Protein AF-A0A382VDN2-F1 (afdb_monomer_lite)

Radius of gyration: 16.87 Å; chains: 1; bounding box: 40×37×41 Å

Foldseek 3Di:
DDPPDDDDDDDDPDPPDDDDDDDDDDDDQPDEDEPCNLFPPPPPDGLCVVCVPPDPVPCPRVVCVVDPHHYDYDDD

Organism: NCBI:txid408172

Structure (mmCIF, N/CA/C/O backbone):
data_AF-A0A382VDN2-F1
#
_entry.id   AF-A0A382VDN2-F1
#
loop_
_atom_site.group_PDB
_atom_site.id
_atom_site.type_symbol
_atom_site.label_atom_id
_atom_site.label_alt_id
_atom_site.label_comp_id
_atom_site.label_asym_id
_atom_site.label_entity_id
_atom_site.label_seq_id
_atom_site.pdbx_PDB_ins_code
_atom_site.Cartn_x
_atom_site.Cartn_y
_atom_site.Cartn_z
_atom_site.occupancy
_atom_site.B_iso_or_equiv
_atom_site.auth_seq_id
_atom_site.auth_comp_id
_atom_site.auth_asym_id
_atom_site.auth_atom_id
_atom_site.pdbx_PDB_model_num
ATOM 1 N N . CYS A 1 1 ? -0.086 14.219 1.237 1.00 60.53 1 CYS A N 1
ATOM 2 C CA . CYS A 1 1 ? 0.994 14.332 2.237 1.00 60.53 1 CYS A CA 1
ATOM 3 C C . CYS A 1 1 ? 2.327 14.432 1.519 1.00 60.53 1 CYS A C 1
ATOM 5 O O . CYS A 1 1 ? 2.555 13.655 0.601 1.00 60.53 1 CYS A O 1
ATOM 7 N N . HIS A 1 2 ? 3.169 15.392 1.892 1.00 84.31 2 HIS A N 1
ATOM 8 C CA . HIS A 1 2 ? 4.548 15.459 1.415 1.00 84.31 2 HIS A CA 1
ATOM 9 C C . HIS A 1 2 ? 5.416 14.609 2.355 1.00 84.31 2 HIS A C 1
ATOM 11 O O . HIS A 1 2 ? 5.150 14.585 3.556 1.00 84.31 2 HIS A O 1
ATOM 17 N N . SER A 1 3 ? 6.439 13.913 1.849 1.00 87.25 3 SER A N 1
ATOM 18 C CA . SER A 1 3 ? 7.294 13.032 2.671 1.00 87.25 3 SER A CA 1
ATOM 19 C C . SER A 1 3 ? 8.000 13.765 3.818 1.00 87.25 3 SER A C 1
ATOM 21 O O . SER A 1 3 ? 8.355 13.150 4.815 1.00 87.25 3 SER A O 1
ATOM 23 N N . LEU A 1 4 ? 8.160 15.085 3.686 1.00 94.06 4 LEU A N 1
ATOM 24 C CA . LEU A 1 4 ? 8.778 15.968 4.682 1.00 94.06 4 LEU A CA 1
ATOM 25 C C . LEU A 1 4 ? 7.769 16.773 5.520 1.00 94.06 4 LEU A C 1
ATOM 27 O O . LEU A 1 4 ? 8.170 17.661 6.267 1.00 94.06 4 LEU A O 1
ATOM 31 N N . THR A 1 5 ? 6.461 16.533 5.385 1.00 95.50 5 THR A N 1
ATOM 32 C CA . THR A 1 5 ? 5.478 17.206 6.245 1.00 95.50 5 THR A CA 1
ATOM 33 C C . THR A 1 5 ? 5.632 16.694 7.676 1.00 95.50 5 THR A C 1
ATOM 35 O O . THR A 1 5 ? 5.379 15.520 7.937 1.00 95.50 5 THR A O 1
ATOM 38 N N . ALA A 1 6 ? 5.993 17.571 8.612 1.00 95.19 6 ALA A N 1
ATOM 39 C CA . ALA A 1 6 ? 5.946 17.256 10.036 1.00 95.19 6 ALA A CA 1
ATOM 40 C C . ALA A 1 6 ? 4.488 17.044 10.478 1.00 95.19 6 ALA A C 1
ATOM 42 O O . ALA A 1 6 ? 3.622 17.870 10.187 1.00 95.19 6 ALA A O 1
ATOM 43 N N . HIS A 1 7 ? 4.212 15.928 11.149 1.00 94.56 7 HIS A N 1
ATOM 44 C CA . HIS A 1 7 ? 2.881 15.574 11.642 1.00 94.56 7 HIS A CA 1
ATOM 45 C C . HIS A 1 7 ? 2.986 14.660 12.869 1.00 94.56 7 HIS A C 1
ATOM 47 O O . HIS A 1 7 ? 3.999 13.990 13.058 1.00 94.56 7 HIS A O 1
ATOM 53 N N . GLN A 1 8 ? 1.933 14.635 13.689 1.00 95.56 8 GLN A N 1
ATOM 54 C CA . GLN A 1 8 ? 1.804 13.746 14.844 1.00 95.56 8 GLN A CA 1
ATOM 55 C C . GLN A 1 8 ? 0.352 13.293 15.019 1.00 95.56 8 GLN A C 1
ATOM 57 O O . GLN A 1 8 ? -0.575 13.979 14.581 1.00 95.56 8 GLN A O 1
ATOM 62 N N . GLY A 1 9 ? 0.160 12.138 15.656 1.00 94.19 9 GLY A N 1
ATOM 63 C CA . GLY A 1 9 ? -1.157 11.710 16.118 1.00 94.19 9 GLY A CA 1
ATOM 64 C C . GLY A 1 9 ? -1.570 12.484 17.369 1.00 94.19 9 GLY A C 1
ATOM 65 O O . GLY A 1 9 ? -0.723 12.819 18.186 1.00 94.19 9 GLY A O 1
ATOM 66 N N . GLN A 1 10 ? -2.868 12.747 17.512 1.00 95.50 10 GLN A N 1
ATOM 67 C CA . GLN A 1 10 ? -3.451 13.298 18.740 1.00 95.50 10 GLN A CA 1
ATOM 68 C C . GLN A 1 10 ? -4.122 12.196 19.554 1.00 95.50 10 GLN A C 1
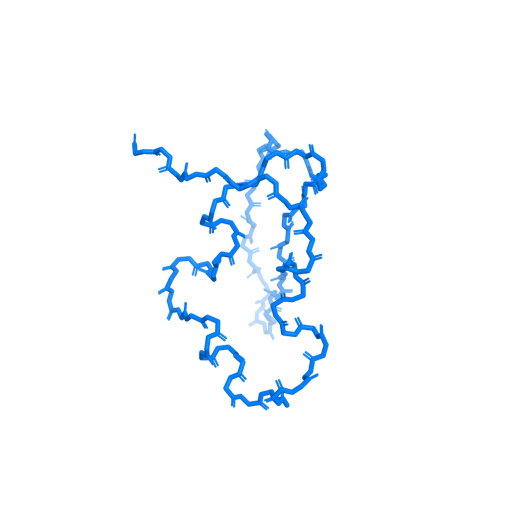ATOM 70 O O . GLN A 1 10 ? -4.578 11.199 18.969 1.00 95.50 10 GLN A O 1
ATOM 75 N N . ASP A 1 11 ? -4.234 12.419 20.861 1.00 96.31 11 ASP A N 1
ATOM 76 C CA . ASP A 1 11 ? -4.980 11.553 21.769 1.00 96.31 11 ASP A CA 1
ATOM 77 C C . ASP A 1 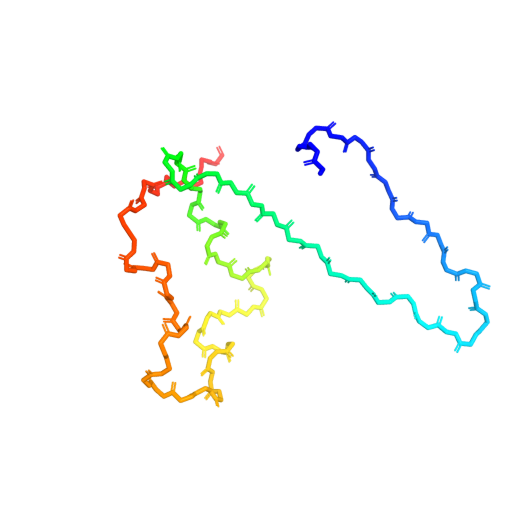11 ? -6.450 11.458 21.350 1.00 96.31 11 ASP A C 1
ATOM 79 O O . ASP A 1 11 ? -7.030 12.369 20.751 1.00 96.31 11 ASP A O 1
ATOM 83 N N . ASN A 1 12 ? -7.043 10.299 21.616 1.00 97.06 12 ASN A N 1
ATOM 84 C CA . ASN A 1 12 ? -8.463 10.074 21.417 1.00 97.06 12 ASN A CA 1
ATOM 85 C C . ASN A 1 12 ? -9.174 10.257 22.761 1.00 97.06 12 ASN A C 1
ATOM 87 O O . ASN A 1 12 ? -9.125 9.362 23.596 1.00 97.06 12 ASN A O 1
ATOM 91 N N . GLU A 1 13 ? -9.833 11.399 22.954 1.00 97.44 13 GLU A N 1
ATOM 92 C CA . GLU A 1 13 ? -10.537 11.752 24.202 1.00 97.44 13 GLU A CA 1
ATOM 93 C C . GLU A 1 13 ? -11.954 11.157 24.298 1.00 97.44 13 GLU A C 1
ATOM 95 O O . GLU A 1 13 ? -12.703 11.453 25.224 1.00 97.44 13 GLU A O 1
ATOM 100 N N . SER A 1 14 ? -12.350 10.323 23.332 1.00 96.75 14 SER A N 1
ATOM 101 C CA . SER A 1 14 ? -13.642 9.637 23.363 1.00 96.75 14 SER A CA 1
ATOM 102 C C . SER A 1 14 ? -13.675 8.609 24.495 1.00 96.75 14 SER A C 1
ATOM 104 O O . SER A 1 14 ? -12.809 7.738 24.548 1.00 96.75 14 SER A O 1
ATOM 106 N N . GLU A 1 15 ? -14.709 8.636 25.335 1.00 96.38 15 GLU A N 1
ATOM 107 C CA . GLU A 1 15 ? -14.866 7.662 26.427 1.00 96.38 15 GLU A CA 1
ATOM 108 C C . GLU A 1 15 ? -15.137 6.234 25.919 1.00 96.38 15 GLU A C 1
ATOM 110 O O . GLU A 1 15 ? -14.694 5.261 26.525 1.00 96.38 15 GLU A O 1
ATOM 115 N N . ASP A 1 16 ? -15.854 6.098 24.799 1.00 97.25 16 ASP A N 1
ATOM 116 C CA . ASP A 1 16 ? -16.448 4.831 24.356 1.00 97.25 16 ASP A CA 1
ATOM 117 C C . ASP A 1 16 ? -16.184 4.492 22.876 1.00 97.25 16 ASP A C 1
ATOM 119 O O . ASP A 1 16 ? -16.871 3.650 22.291 1.00 97.25 16 ASP A O 1
ATOM 123 N N . ARG A 1 17 ? -15.196 5.135 22.233 1.00 97.19 17 ARG A N 1
ATOM 124 C CA . ARG A 1 17 ? -14.933 4.957 20.790 1.00 97.19 17 ARG A CA 1
ATOM 125 C C . ARG A 1 17 ? -13.464 4.783 20.477 1.00 97.19 17 ARG A C 1
ATOM 127 O O . ARG A 1 17 ? -12.614 5.506 20.984 1.00 97.19 17 ARG A O 1
ATOM 134 N N . LEU A 1 18 ? -13.178 3.891 19.535 1.00 97.06 18 LEU A N 1
ATOM 135 C CA . LEU A 1 18 ? -11.854 3.742 18.939 1.00 97.06 18 LEU A CA 1
ATOM 136 C C . LEU A 1 18 ? -11.716 4.640 17.705 1.00 97.06 18 LEU A C 1
ATOM 138 O O . LEU A 1 18 ? -12.606 4.678 16.854 1.00 97.06 18 LEU A O 1
ATOM 142 N N . ARG A 1 19 ? -10.564 5.307 17.561 1.00 96.62 19 ARG A N 1
ATOM 143 C CA . ARG A 1 19 ? -10.145 5.926 16.297 1.00 96.62 19 ARG A CA 1
ATOM 144 C C . ARG A 1 19 ? -9.298 4.929 15.514 1.00 96.62 19 ARG A C 1
ATOM 146 O O . ARG A 1 19 ? -8.145 4.698 15.864 1.00 96.62 19 ARG A O 1
ATOM 153 N N . ILE A 1 20 ? -9.860 4.381 14.442 1.00 96.31 20 ILE A N 1
ATOM 154 C CA . ILE A 1 20 ? -9.150 3.485 13.524 1.00 96.31 20 ILE A CA 1
ATOM 155 C C . ILE A 1 20 ? -8.828 4.262 12.247 1.00 96.31 20 ILE A C 1
ATOM 157 O O . ILE A 1 20 ? -9.715 4.844 11.626 1.00 96.31 20 ILE A O 1
ATOM 161 N N . SER A 1 21 ? -7.557 4.275 11.858 1.00 95.25 21 SER A N 1
ATOM 162 C CA . SER A 1 21 ? -7.074 4.888 10.619 1.00 95.25 21 SER A CA 1
ATOM 163 C C . SER A 1 21 ? -6.032 3.991 9.959 1.00 95.25 21 SER A C 1
ATOM 165 O O . SER A 1 21 ? -5.409 3.168 10.625 1.00 95.25 21 SER A O 1
ATOM 167 N N . LEU A 1 22 ? -5.843 4.165 8.652 1.00 93.62 22 LEU A N 1
ATOM 168 C CA . LEU A 1 22 ? -4.834 3.469 7.855 1.00 93.62 22 LEU A CA 1
ATOM 169 C C . LEU A 1 22 ? -4.055 4.501 7.040 1.00 93.62 22 LEU A C 1
ATOM 171 O O . LEU A 1 22 ? -4.650 5.413 6.461 1.00 93.62 22 LEU A O 1
ATOM 175 N N . ASP A 1 23 ? -2.738 4.336 6.966 1.00 92.25 23 ASP 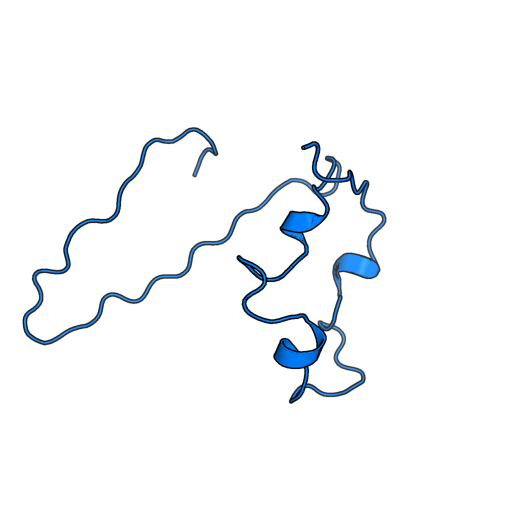A N 1
ATOM 176 C CA . ASP A 1 23 ? -1.848 5.217 6.216 1.00 92.25 23 ASP A CA 1
ATOM 177 C C . ASP A 1 23 ? -1.018 4.439 5.192 1.00 92.25 23 ASP A C 1
ATOM 179 O O . ASP A 1 23 ? -0.300 3.489 5.500 1.00 92.25 23 ASP A O 1
ATOM 183 N N . TYR A 1 24 ? -1.093 4.892 3.941 1.00 91.44 24 TYR A N 1
ATOM 184 C CA . TYR A 1 24 ? -0.382 4.315 2.804 1.00 91.44 24 TYR A CA 1
ATOM 185 C C . TYR A 1 24 ? 0.597 5.331 2.224 1.00 91.44 24 TYR A C 1
ATOM 187 O O . TYR A 1 24 ? 0.364 6.542 2.268 1.00 91.44 24 TYR A O 1
ATOM 195 N N . ARG A 1 25 ? 1.706 4.835 1.671 1.00 90.94 25 ARG A N 1
ATOM 196 C CA . ARG A 1 25 ? 2.727 5.650 1.008 1.00 90.94 25 ARG A CA 1
ATOM 197 C C . ARG A 1 25 ? 2.733 5.289 -0.474 1.00 90.94 25 ARG A C 1
ATOM 199 O O . ARG A 1 25 ? 2.656 4.118 -0.822 1.00 90.94 25 ARG A O 1
ATOM 206 N N . TYR A 1 26 ? 2.811 6.304 -1.328 1.00 91.88 26 TYR A N 1
ATOM 207 C CA . TYR A 1 26 ? 2.793 6.150 -2.781 1.00 91.88 26 TYR A CA 1
ATOM 208 C C . TYR A 1 26 ? 4.010 6.838 -3.386 1.00 91.88 26 TYR A C 1
ATOM 210 O O . TYR A 1 26 ? 4.419 7.904 -2.923 1.00 91.88 26 TYR A O 1
ATOM 218 N N . GLN A 1 27 ? 4.539 6.256 -4.456 1.00 92.19 27 GLN A N 1
ATOM 219 C CA . GLN A 1 27 ? 5.580 6.853 -5.284 1.00 92.19 27 GLN A CA 1
ATOM 220 C C . GLN A 1 27 ? 5.309 6.572 -6.771 1.00 92.19 27 GLN A C 1
ATOM 222 O O . GLN A 1 27 ? 4.623 5.596 -7.091 1.00 92.19 27 GLN A O 1
ATOM 227 N N . PRO A 1 28 ? 5.836 7.392 -7.698 1.00 93.50 28 PRO A N 1
ATOM 228 C CA . PRO A 1 28 ? 5.806 7.076 -9.120 1.00 93.50 28 PRO A CA 1
ATOM 229 C C . PRO A 1 28 ? 6.527 5.756 -9.420 1.00 93.50 28 PRO A C 1
ATOM 231 O O . PRO A 1 28 ? 7.640 5.531 -8.949 1.00 93.50 28 PRO A O 1
ATOM 234 N N . ARG A 1 29 ? 5.925 4.918 -10.273 1.00 92.25 29 ARG A N 1
ATOM 235 C CA . ARG A 1 29 ? 6.522 3.648 -10.733 1.00 92.25 29 ARG A CA 1
ATOM 236 C C . ARG A 1 29 ? 7.820 3.826 -11.523 1.00 92.25 29 ARG A C 1
ATOM 238 O O . ARG A 1 29 ? 8.613 2.902 -11.591 1.00 92.25 29 ARG A O 1
ATOM 245 N N . SER A 1 30 ? 8.015 4.991 -12.137 1.00 94.62 30 SER A N 1
ATOM 246 C CA . SER A 1 30 ? 9.212 5.322 -12.917 1.00 94.62 30 SER A CA 1
ATOM 247 C C . SER A 1 30 ? 10.427 5.671 -12.055 1.00 94.62 30 SER A C 1
ATOM 249 O O . SER A 1 30 ? 11.486 5.958 -12.604 1.00 94.62 30 SER A O 1
ATOM 251 N N . LEU A 1 31 ? 10.272 5.731 -10.729 1.00 95.06 31 LEU A N 1
ATOM 252 C CA . LEU A 1 31 ? 11.358 6.007 -9.795 1.00 95.06 31 LEU A CA 1
ATOM 253 C C . LEU A 1 31 ? 11.772 4.728 -9.060 1.00 95.06 31 LEU A C 1
ATOM 255 O O . LEU A 1 31 ? 10.922 3.859 -8.845 1.00 95.06 31 LEU A O 1
ATOM 259 N N . PRO A 1 32 ? 13.040 4.631 -8.618 1.00 95.44 32 PRO A N 1
ATOM 260 C CA . PRO A 1 32 ? 13.501 3.470 -7.878 1.00 95.44 32 PRO A CA 1
ATOM 261 C C . PRO A 1 32 ? 12.691 3.228 -6.600 1.00 95.44 32 PRO A C 1
ATOM 263 O O . PRO A 1 32 ? 12.384 4.161 -5.853 1.00 95.44 32 PRO A O 1
ATOM 266 N N . VAL A 1 33 ? 12.369 1.966 -6.338 1.00 94.75 33 VAL A N 1
ATOM 267 C CA . VAL A 1 33 ? 11.713 1.498 -5.112 1.00 94.75 33 VAL A CA 1
ATOM 268 C C . VAL A 1 33 ? 12.776 0.847 -4.233 1.00 94.75 33 VAL A C 1
ATOM 270 O O . VAL A 1 33 ? 13.646 0.135 -4.734 1.00 94.75 33 VAL A O 1
ATOM 273 N N . ARG A 1 34 ? 12.735 1.089 -2.923 1.00 93.50 34 ARG A N 1
ATOM 274 C CA . ARG A 1 34 ? 13.604 0.373 -1.982 1.00 93.50 34 ARG A CA 1
ATOM 275 C C . ARG A 1 34 ? 13.010 -1.008 -1.709 1.00 93.50 34 ARG A C 1
ATOM 277 O O . ARG A 1 34 ? 11.802 -1.111 -1.514 1.00 93.50 34 ARG A O 1
ATOM 284 N N . ASP A 1 35 ? 13.837 -2.045 -1.723 1.00 92.50 35 ASP A N 1
ATOM 285 C CA . ASP A 1 35 ? 13.425 -3.444 -1.539 1.00 92.50 35 ASP A CA 1
ATOM 286 C C . ASP A 1 35 ? 12.517 -3.664 -0.318 1.00 92.50 35 ASP A C 1
ATOM 288 O O . ASP A 1 35 ? 11.433 -4.228 -0.445 1.00 92.50 35 ASP A O 1
ATOM 292 N N . ASP A 1 36 ? 12.891 -3.115 0.833 1.00 91.50 36 ASP A N 1
ATOM 293 C CA . ASP A 1 36 ? 12.136 -3.213 2.086 1.00 91.50 36 ASP A CA 1
ATOM 294 C C . ASP A 1 36 ? 10.747 -2.547 2.048 1.00 91.50 36 ASP A C 1
ATOM 296 O O . ASP A 1 36 ? 9.911 -2.805 2.909 1.00 91.50 36 ASP A O 1
ATOM 300 N N . SER A 1 37 ? 10.475 -1.688 1.061 1.00 91.75 37 SER A N 1
ATOM 301 C CA . SER A 1 37 ? 9.171 -1.034 0.888 1.00 91.75 37 SER A CA 1
ATOM 302 C C . SER A 1 37 ? 8.154 -1.953 0.212 1.00 91.75 37 SER A C 1
ATOM 304 O O . SER A 1 37 ? 6.963 -1.642 0.198 1.00 91.75 37 SER A O 1
ATOM 306 N N . LEU A 1 38 ? 8.622 -3.068 -0.357 1.00 92.94 38 LEU A N 1
ATOM 307 C CA . LEU A 1 38 ? 7.798 -4.130 -0.928 1.00 92.94 38 LEU A CA 1
ATOM 308 C C . LEU A 1 38 ? 7.553 -5.272 0.065 1.00 92.94 38 LEU A C 1
ATOM 310 O O . LEU A 1 38 ? 6.874 -6.231 -0.288 1.00 92.94 38 LEU A O 1
ATOM 314 N N . GLU A 1 39 ? 8.073 -5.173 1.287 1.00 93.50 39 GLU A N 1
ATOM 315 C CA . GLU A 1 39 ? 7.909 -6.165 2.348 1.00 93.50 39 GLU A CA 1
ATOM 316 C C . GLU A 1 39 ? 6.868 -5.710 3.385 1.00 93.50 39 GLU A C 1
ATOM 318 O O . GLU A 1 39 ? 6.646 -4.504 3.564 1.00 93.50 39 GLU A O 1
ATOM 323 N N . PRO A 1 40 ? 6.214 -6.641 4.103 1.00 93.31 40 PRO A N 1
ATOM 324 C CA . PRO A 1 40 ? 5.312 -6.281 5.187 1.00 93.31 40 PRO A CA 1
ATOM 325 C C . PRO A 1 40 ? 6.022 -5.465 6.273 1.00 93.31 40 PRO A C 1
ATOM 327 O O . PRO A 1 40 ? 7.171 -5.721 6.640 1.00 93.31 40 PRO A O 1
ATOM 330 N N . HIS A 1 41 ? 5.316 -4.469 6.813 1.00 87.50 41 HIS A N 1
ATOM 331 C CA . HIS A 1 41 ? 5.897 -3.518 7.756 1.00 87.50 41 HIS A CA 1
ATOM 332 C C . HIS A 1 41 ? 6.514 -4.218 8.978 1.00 87.50 41 HIS A C 1
ATOM 334 O O . HIS A 1 41 ? 5.882 -5.069 9.604 1.00 87.50 41 HIS A O 1
ATOM 340 N N . MET A 1 42 ? 7.745 -3.823 9.327 1.00 85.56 42 MET A N 1
ATOM 341 C CA . MET A 1 42 ? 8.518 -4.334 10.473 1.00 85.56 42 MET A CA 1
ATOM 342 C C . MET A 1 42 ? 8.821 -5.842 10.439 1.00 85.56 42 MET A C 1
ATOM 344 O O . MET A 1 42 ? 9.332 -6.361 11.427 1.00 85.56 42 MET A O 1
ATOM 348 N N . HIS A 1 43 ? 8.537 -6.543 9.334 1.00 85.69 43 HIS A N 1
ATOM 349 C CA . HIS A 1 43 ? 8.715 -7.995 9.207 1.00 85.69 43 HIS A CA 1
ATOM 350 C C . HIS A 1 43 ? 8.066 -8.806 10.347 1.00 85.69 43 HIS A C 1
ATOM 352 O O . HIS A 1 43 ? 8.553 -9.870 10.719 1.00 85.69 43 HIS A O 1
ATOM 358 N N . PHE A 1 44 ? 6.952 -8.322 10.913 1.00 90.88 44 PHE A N 1
ATOM 359 C CA . PHE A 1 44 ? 6.168 -9.098 11.887 1.00 90.88 44 PHE A CA 1
ATOM 360 C C . PHE A 1 44 ? 5.464 -10.309 11.258 1.00 90.88 44 PHE A C 1
ATOM 362 O O . PHE A 1 44 ? 4.975 -11.182 11.968 1.00 90.88 44 PHE A O 1
ATOM 369 N N . THR A 1 45 ? 5.384 -10.331 9.933 1.00 94.94 45 THR A N 1
ATOM 370 C CA . THR A 1 45 ? 4.805 -11.385 9.104 1.00 94.94 45 THR A CA 1
ATOM 371 C C . THR A 1 45 ? 5.462 -11.316 7.724 1.00 94.94 45 THR A C 1
ATOM 373 O O . THR A 1 45 ? 6.162 -10.342 7.422 1.00 94.94 45 THR A O 1
ATOM 376 N N . ASP A 1 46 ? 5.229 -12.317 6.884 1.00 95.00 46 ASP A N 1
ATOM 377 C CA . ASP A 1 46 ? 5.651 -12.327 5.489 1.00 95.00 46 ASP A CA 1
ATOM 378 C C . ASP A 1 46 ? 4.445 -12.398 4.536 1.00 95.00 46 ASP A C 1
ATOM 380 O O . ASP A 1 46 ? 3.287 -12.555 4.936 1.00 95.00 46 ASP A O 1
ATOM 384 N N . TRP A 1 47 ? 4.702 -12.250 3.237 1.00 95.88 47 TRP A N 1
ATOM 385 C CA . TRP A 1 47 ? 3.640 -12.330 2.237 1.00 95.88 47 TRP A CA 1
ATOM 386 C C . TRP A 1 47 ? 3.002 -13.719 2.125 1.00 95.88 47 TRP A C 1
ATOM 388 O O . TRP A 1 47 ? 1.834 -13.818 1.743 1.00 95.88 47 TRP A O 1
ATOM 398 N N . THR A 1 48 ? 3.730 -14.787 2.454 1.00 94.81 48 THR A N 1
ATOM 399 C CA . THR A 1 48 ? 3.196 -16.155 2.443 1.00 94.81 48 THR A CA 1
ATOM 400 C C . THR A 1 48 ? 2.102 -16.297 3.497 1.00 94.81 48 THR A C 1
ATOM 402 O O . THR A 1 48 ? 1.016 -16.788 3.179 1.00 94.81 48 THR A O 1
ATOM 405 N N . ASP A 1 49 ? 2.347 -15.787 4.703 1.00 96.06 49 ASP A N 1
ATOM 406 C CA . ASP A 1 49 ? 1.388 -15.759 5.807 1.00 96.06 49 ASP A CA 1
ATOM 407 C C . ASP A 1 49 ? 0.179 -14.871 5.489 1.00 96.06 49 ASP A C 1
ATOM 409 O O . ASP A 1 49 ? -0.968 -15.313 5.632 1.00 96.06 49 ASP A O 1
ATOM 413 N N . ILE A 1 50 ? 0.414 -13.649 4.990 1.00 95.19 50 ILE A N 1
ATOM 414 C CA . ILE A 1 50 ? -0.656 -12.715 4.588 1.00 95.19 50 ILE A CA 1
ATOM 415 C C . ILE A 1 50 ? -1.586 -13.358 3.548 1.00 95.19 50 ILE A C 1
ATOM 417 O O . ILE A 1 50 ? -2.807 -13.178 3.600 1.00 95.19 50 ILE A O 1
ATOM 421 N N . TYR A 1 51 ? -1.026 -14.125 2.610 1.00 96.94 51 TYR A N 1
ATOM 422 C CA . TYR A 1 51 ? -1.779 -14.770 1.538 1.00 96.94 51 TYR A CA 1
ATOM 423 C C . TYR A 1 51 ? -2.221 -16.210 1.834 1.00 96.94 51 TYR A C 1
ATOM 425 O O . TYR A 1 51 ? -2.760 -16.862 0.934 1.00 96.94 51 TYR A O 1
ATOM 433 N N . SER A 1 52 ? -2.031 -16.711 3.055 1.00 96.25 52 SER A N 1
ATOM 434 C CA . SER A 1 52 ? -2.309 -18.110 3.426 1.00 96.25 52 SER A CA 1
ATOM 435 C C . SER A 1 52 ? -3.761 -18.545 3.181 1.00 96.25 52 SER A C 1
ATOM 437 O O . SER A 1 52 ? -4.010 -19.687 2.802 1.00 96.25 52 SER A O 1
ATOM 439 N N . GLY A 1 53 ? -4.721 -17.632 3.347 1.00 96.88 53 GLY A N 1
ATOM 440 C CA . GLY A 1 53 ? -6.148 -17.875 3.097 1.00 96.88 53 GLY A CA 1
ATOM 441 C C . GLY A 1 53 ? -6.649 -17.444 1.716 1.00 96.88 53 GLY A C 1
ATOM 442 O O . GLY A 1 53 ? -7.842 -17.558 1.440 1.00 96.88 53 GLY A O 1
ATOM 443 N N . TRP A 1 54 ? -5.779 -16.903 0.863 1.00 97.44 54 TRP A N 1
ATOM 444 C CA . TRP A 1 54 ? -6.170 -16.393 -0.452 1.00 97.44 54 TRP A CA 1
ATOM 445 C C . TRP A 1 54 ? -6.176 -17.513 -1.491 1.00 97.44 54 TRP A C 1
ATOM 447 O O . TRP A 1 54 ? -5.389 -18.459 -1.404 1.00 97.44 54 TRP A O 1
ATOM 457 N N . ALA A 1 55 ? -7.008 -17.371 -2.526 1.00 97.25 55 ALA A N 1
ATOM 458 C CA . ALA A 1 55 ? -6.959 -18.266 -3.677 1.00 97.25 55 ALA A CA 1
ATOM 459 C C . ALA A 1 55 ? -5.545 -18.280 -4.287 1.00 97.25 55 ALA A C 1
ATOM 461 O O . ALA A 1 55 ? -4.845 -17.262 -4.325 1.00 97.25 55 ALA A O 1
ATOM 462 N N . ALA A 1 56 ? -5.094 -19.454 -4.729 1.00 91.75 56 ALA A N 1
ATOM 463 C CA . ALA A 1 56 ? -3.732 -19.623 -5.231 1.00 91.75 56 ALA A CA 1
ATOM 464 C C . ALA A 1 56 ? -3.461 -18.773 -6.485 1.00 91.75 56 ALA A C 1
ATOM 466 O O . ALA A 1 56 ? -2.348 -18.279 -6.653 1.00 91.75 56 ALA A O 1
ATOM 467 N N . ASP A 1 57 ? -4.483 -18.576 -7.316 1.00 94.81 57 ASP A N 1
ATOM 468 C CA . ASP A 1 57 ? -4.470 -17.871 -8.598 1.00 94.81 57 ASP A CA 1
ATOM 469 C C . ASP A 1 57 ? -5.010 -16.433 -8.523 1.00 94.81 57 ASP A C 1
ATOM 471 O O . ASP A 1 57 ? -5.216 -15.800 -9.561 1.00 94.81 57 ASP A O 1
ATOM 475 N N . ASP A 1 58 ? -5.218 -15.894 -7.316 1.00 96.69 58 ASP A N 1
ATOM 476 C CA . ASP A 1 58 ? -5.732 -14.537 -7.151 1.00 96.69 58 ASP A CA 1
ATOM 477 C C . ASP A 1 58 ? -4.810 -13.514 -7.855 1.00 96.69 58 ASP A C 1
ATOM 479 O O . ASP A 1 58 ? -3.614 -13.429 -7.542 1.00 96.69 58 ASP A O 1
ATOM 483 N N . PRO A 1 59 ? -5.331 -12.711 -8.804 1.00 95.50 59 PRO A N 1
ATOM 484 C CA . PRO A 1 59 ? -4.516 -11.822 -9.626 1.00 95.50 59 PRO A CA 1
ATOM 485 C C . PRO A 1 59 ? -3.834 -10.696 -8.838 1.00 95.50 59 PRO A C 1
ATOM 487 O O . PRO A 1 59 ? -2.904 -10.081 -9.382 1.00 95.50 59 PRO A O 1
ATOM 490 N N . LEU A 1 60 ? -4.287 -10.421 -7.608 1.00 95.56 60 LEU A N 1
ATOM 491 C CA . LEU A 1 60 ? -3.740 -9.401 -6.715 1.00 95.56 60 LEU A CA 1
ATOM 492 C C . LEU A 1 60 ? -2.558 -9.905 -5.883 1.00 95.56 60 LEU A C 1
ATOM 494 O O . LEU A 1 60 ? -1.782 -9.083 -5.387 1.00 95.56 60 LEU A O 1
ATOM 498 N N . LYS A 1 61 ? -2.367 -11.223 -5.747 1.00 96.56 61 LYS A N 1
ATOM 499 C CA . LYS A 1 61 ? -1.183 -11.763 -5.068 1.00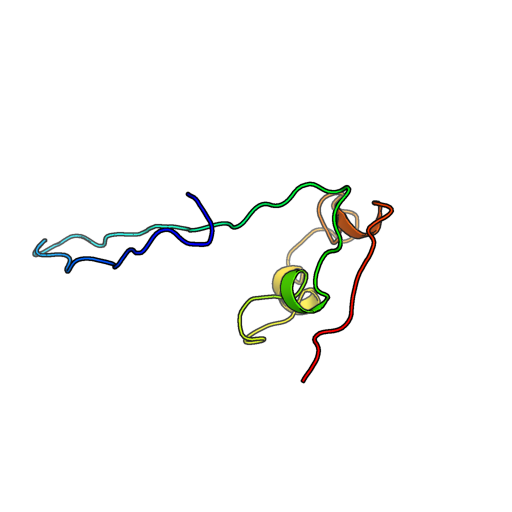 96.56 61 LYS A CA 1
ATOM 500 C C . LYS A 1 61 ? 0.067 -11.349 -5.830 1.00 96.56 61 LYS A C 1
ATOM 502 O O . LYS A 1 61 ? 0.194 -11.627 -7.023 1.00 96.56 61 LYS A O 1
ATOM 507 N N . TYR A 1 62 ? 0.977 -10.664 -5.137 1.00 95.12 62 TYR A N 1
ATOM 508 C CA . TYR A 1 62 ? 2.254 -10.217 -5.698 1.00 95.12 62 TYR A CA 1
ATOM 509 C C . TYR A 1 62 ? 2.120 -9.411 -7.002 1.00 95.12 62 TYR A C 1
ATOM 511 O O . TYR A 1 62 ? 3.002 -9.449 -7.859 1.00 95.12 62 TYR A O 1
ATOM 519 N N . TYR A 1 63 ? 1.014 -8.679 -7.188 1.00 94.94 63 TYR A N 1
ATOM 520 C CA . TYR A 1 63 ? 0.694 -8.035 -8.469 1.00 94.94 63 TYR A CA 1
ATOM 521 C C . TYR A 1 63 ? 1.808 -7.107 -8.988 1.00 94.94 63 TYR A C 1
ATOM 523 O O . TYR A 1 63 ? 1.989 -6.979 -10.199 1.00 94.94 63 TYR A O 1
ATOM 531 N N . TRP A 1 64 ? 2.572 -6.489 -8.082 1.00 93.62 64 TRP A N 1
ATOM 532 C CA . TRP A 1 64 ? 3.681 -5.591 -8.402 1.00 93.62 64 TRP A CA 1
ATOM 533 C C . TRP A 1 64 ? 4.865 -6.304 -9.064 1.00 93.62 64 TRP A C 1
ATOM 535 O O . TRP A 1 64 ? 5.604 -5.660 -9.799 1.00 93.62 64 TRP A O 1
ATOM 545 N N . GLN A 1 65 ? 5.023 -7.621 -8.885 1.00 94.00 65 GLN A N 1
ATOM 546 C CA . GLN A 1 65 ? 6.077 -8.401 -9.552 1.00 94.00 65 GLN A CA 1
ATOM 547 C C . GLN A 1 65 ? 5.888 -8.467 -11.074 1.00 94.00 65 GLN A C 1
ATOM 549 O O . GLN A 1 65 ? 6.828 -8.757 -11.806 1.00 94.00 65 GLN A O 1
ATOM 554 N N . LYS A 1 66 ? 4.679 -8.173 -11.571 1.00 94.81 66 LYS A N 1
ATOM 555 C CA . LYS A 1 66 ? 4.386 -8.082 -13.012 1.00 94.81 66 LYS A CA 1
ATOM 556 C C . LYS A 1 66 ? 4.869 -6.763 -13.623 1.00 94.81 66 LYS A C 1
ATOM 558 O O . LYS A 1 66 ? 4.723 -6.557 -14.827 1.00 94.81 66 LYS A O 1
ATOM 563 N N . TRP A 1 67 ? 5.350 -5.829 -12.808 1.00 94.44 67 TRP A N 1
ATOM 564 C CA . TRP A 1 67 ? 5.822 -4.528 -13.258 1.00 94.44 67 TRP A CA 1
ATOM 565 C C . TRP A 1 67 ? 7.341 -4.519 -13.379 1.00 94.44 67 TRP A C 1
ATOM 567 O O . TRP A 1 67 ? 8.044 -5.058 -12.532 1.00 94.44 67 TRP A O 1
ATOM 577 N N . ASP A 1 68 ? 7.837 -3.832 -14.404 1.00 95.12 68 ASP A N 1
ATOM 578 C CA . ASP A 1 68 ? 9.259 -3.528 -14.552 1.00 95.12 68 ASP A CA 1
ATOM 579 C C . ASP A 1 68 ? 9.640 -2.390 -13.589 1.00 95.12 68 ASP A C 1
ATOM 581 O O . ASP A 1 68 ? 9.526 -1.206 -13.919 1.00 95.12 68 ASP A O 1
ATOM 585 N N . LEU A 1 69 ? 9.940 -2.747 -12.337 1.00 95.00 69 LEU A N 1
ATOM 586 C CA . LEU A 1 69 ? 10.334 -1.813 -11.281 1.00 95.00 69 LEU A CA 1
ATOM 587 C C . LEU A 1 69 ? 11.852 -1.819 -11.113 1.00 95.00 69 LEU A C 1
ATOM 589 O O . LEU A 1 69 ? 12.467 -2.872 -10.957 1.00 95.00 69 LEU A O 1
ATOM 593 N N . GLN A 1 70 ? 12.449 -0.631 -11.026 1.00 96.38 70 GLN A N 1
ATOM 594 C CA . GLN A 1 70 ? 13.828 -0.502 -10.573 1.00 96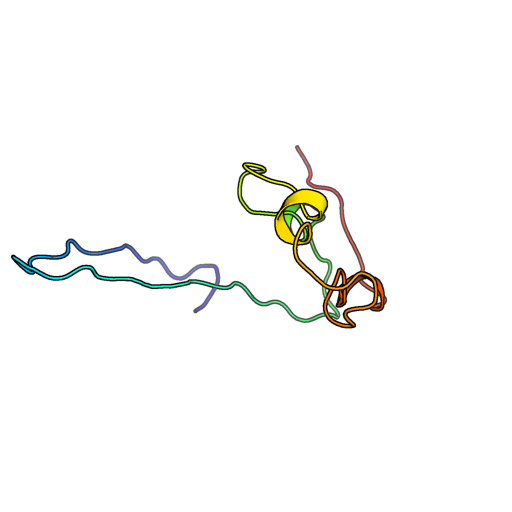.38 70 GLN A CA 1
ATOM 595 C C . GLN A 1 70 ? 13.870 -0.655 -9.048 1.00 96.38 70 GLN A C 1
ATOM 597 O O . GLN A 1 70 ? 13.499 0.268 -8.323 1.00 96.38 70 GLN A O 1
ATOM 602 N N . VAL A 1 71 ? 14.321 -1.810 -8.558 1.00 95.62 71 VAL A N 1
ATOM 603 C CA . VAL A 1 71 ? 14.426 -2.085 -7.119 1.00 95.62 71 VAL A CA 1
ATOM 604 C C . VAL A 1 71 ? 15.870 -1.924 -6.653 1.00 95.62 71 VAL A C 1
ATOM 606 O O . VAL A 1 71 ? 16.781 -2.546 -7.198 1.00 95.62 71 VAL A O 1
ATOM 609 N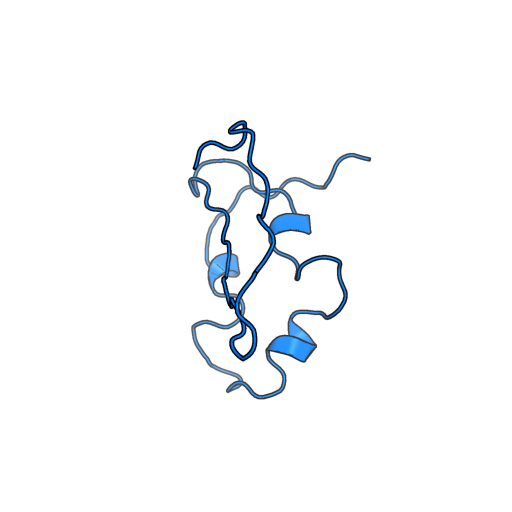 N . ASN A 1 72 ? 16.071 -1.099 -5.628 1.00 95.12 72 ASN A N 1
ATOM 610 C CA . ASN A 1 72 ? 17.369 -0.865 -5.006 1.00 95.12 72 ASN A CA 1
ATOM 611 C C . ASN A 1 72 ? 17.410 -1.505 -3.615 1.00 95.12 72 ASN A C 1
ATOM 613 O O . ASN A 1 72 ? 16.462 -1.368 -2.841 1.00 95.12 72 ASN A O 1
ATOM 617 N N . ALA A 1 73 ? 18.539 -2.128 -3.275 1.00 92.25 73 ALA A N 1
ATOM 618 C CA . ALA A 1 73 ? 18.761 -2.663 -1.938 1.00 92.25 73 ALA A CA 1
ATOM 619 C C . ALA A 1 73 ? 18.819 -1.544 -0.889 1.00 92.25 73 ALA A C 1
ATOM 621 O O . ALA A 1 73 ? 19.383 -0.467 -1.140 1.00 92.25 73 ALA A O 1
ATOM 622 N N . ARG A 1 74 ? 18.285 -1.803 0.306 1.00 82.94 74 ARG A N 1
ATOM 623 C CA . ARG A 1 74 ? 18.474 -0.922 1.461 1.00 82.94 74 ARG A CA 1
ATOM 624 C C . ARG A 1 74 ? 19.969 -0.779 1.772 1.00 82.94 74 ARG A C 1
ATOM 626 O O . ARG A 1 74 ? 20.639 -1.746 2.123 1.00 82.94 74 ARG A O 1
ATOM 633 N N . GLN A 1 75 ? 20.490 0.442 1.661 1.00 74.94 75 GLN A N 1
ATOM 634 C CA . GLN A 1 75 ? 21.841 0.761 2.126 1.00 74.94 75 GLN A CA 1
ATOM 635 C C . GLN A 1 75 ? 21.850 0.793 3.664 1.00 74.94 75 GLN A C 1
ATOM 637 O O . GLN A 1 75 ? 20.914 1.328 4.265 1.00 74.94 75 GLN A O 1
ATOM 642 N N . GLN A 1 76 ? 22.859 0.149 4.265 1.00 55.34 76 GLN A N 1
ATOM 643 C CA . GLN A 1 76 ? 23.071 0.077 5.718 1.00 55.34 76 GLN A CA 1
ATOM 644 C C . GLN A 1 76 ? 23.582 1.402 6.277 1.00 55.34 76 GLN A C 1
ATOM 646 O O . GLN A 1 76 ? 24.433 2.026 5.605 1.00 55.34 76 GLN A O 1
#

Secondary structure (DSSP, 8-state):
--TT----PPP---SS------------TTSPEEGGGGSPGGGSS-HHHHTTTS-TT-TTTTGGGGS---EEPPP-

Sequence (76 aa):
CHSLTAHQGQDNESEDRLRISLDYRYQPRSLPVRDDSLEPHMHFTDWTDIYSGWAADDPLKYYWQKWDLQVNARQQ

pLDDT: mean 92.82, std 6.85, range [55.34, 97.44]